Protein AF-A0A6A3FRQ5-F1 (afdb_monomer_lite)

pLDDT: mean 73.34, std 21.65, range [34.06, 97.94]

Organism: NCBI:txid53985

Secondary structure (DSSP, 8-state):
-THHHHHTTTT-SSS-TTTS--HHHHHHHHHHHHSSS---TTTS--TTSHHHHHHHH-HHHHHHHHHHHHHHHTT--PPPPPPPPPTTGGGSTT---SB-TTS-B-------------------------------PPP----------------------

Foldseek 3Di:
DCVVCVVQVQLAPPDDPVSHDDLLVLLVLLLVVVDPDDDDPVSADDCVDDSNVVSNVDPSSPVSNVVQVVCVVVVNDDDDDDDPDDVVLCVDPPDDDCADPVRHGPPPDPPDPDPPPDPDDDDDDDDDDDDDDDDDDDDDDDDDYDDDDDDDDDDDDDDDD

Radius of gyration: 30.17 Å; chains: 1; bounding box: 57×70×86 Å

Structure (mmCIF, N/CA/C/O backbone):
data_AF-A0A6A3FRQ5-F1
#
_entry.id   AF-A0A6A3FRQ5-F1
#
loop_
_atom_site.group_PDB
_atom_site.id
_atom_site.type_symbol
_atom_site.label_atom_id
_atom_site.label_alt_id
_atom_site.label_comp_id
_atom_site.label_asym_id
_atom_site.label_entity_id
_atom_site.label_seq_id
_atom_site.pdbx_PDB_ins_code
_atom_site.Cartn_x
_atom_site.Cartn_y
_atom_site.Cartn_z
_atom_site.occupancy
_atom_site.B_iso_or_equiv
_atom_site.auth_seq_id
_atom_site.auth_comp_id
_atom_site.auth_asym_id
_atom_site.auth_atom_id
_atom_site.pdbx_PDB_model_num
ATOM 1 N N . MET A 1 1 ? -11.154 -0.255 -11.732 1.00 58.44 1 MET A N 1
ATOM 2 C CA . MET A 1 1 ? -9.759 0.275 -11.680 1.00 58.44 1 MET A CA 1
ATOM 3 C C . MET A 1 1 ? -8.934 -0.374 -10.570 1.00 58.44 1 MET A C 1
ATOM 5 O O . MET A 1 1 ? -7.723 -0.460 -10.714 1.00 58.44 1 MET A O 1
ATOM 9 N N . THR A 1 2 ? -9.554 -0.897 -9.507 1.00 69.50 2 THR A N 1
ATOM 10 C CA . THR A 1 2 ? -8.909 -1.836 -8.567 1.00 69.50 2 THR A CA 1
ATOM 11 C C . THR A 1 2 ? -8.541 -3.176 -9.199 1.00 69.50 2 THR A C 1
ATOM 13 O O . THR A 1 2 ? -7.673 -3.873 -8.685 1.00 69.50 2 THR A O 1
ATOM 16 N N . ASP A 1 3 ? -9.172 -3.513 -10.323 1.00 77.50 3 ASP A N 1
ATOM 17 C CA . ASP A 1 3 ? -9.013 -4.792 -11.018 1.00 77.50 3 ASP A CA 1
ATOM 18 C C . ASP A 1 3 ? -7.564 -5.030 -11.430 1.00 77.50 3 ASP A C 1
ATOM 20 O O . ASP A 1 3 ? -7.069 -6.131 -11.266 1.00 77.50 3 ASP A O 1
ATOM 24 N N . LEU A 1 4 ? -6.831 -3.985 -11.831 1.00 84.19 4 LEU A N 1
ATOM 25 C CA . LEU A 1 4 ? -5.416 -4.113 -12.178 1.00 84.19 4 LEU A CA 1
ATOM 26 C C . LEU A 1 4 ? -4.563 -4.578 -10.989 1.00 84.19 4 LEU A C 1
ATOM 28 O O . LEU A 1 4 ? -3.693 -5.428 -11.156 1.00 84.19 4 LEU A O 1
ATOM 32 N N . LEU A 1 5 ? -4.800 -4.031 -9.792 1.00 84.44 5 LEU A N 1
ATOM 33 C CA . LEU A 1 5 ? -4.035 -4.394 -8.593 1.00 84.44 5 LEU A CA 1
ATOM 34 C C . LEU A 1 5 ? -4.300 -5.843 -8.178 1.00 84.44 5 LEU A C 1
ATOM 36 O O . LEU A 1 5 ? -3.366 -6.526 -7.775 1.00 84.44 5 LEU A O 1
ATOM 40 N N . LEU A 1 6 ? -5.543 -6.302 -8.337 1.00 84.50 6 LEU A N 1
ATOM 41 C CA . LEU A 1 6 ? -5.916 -7.699 -8.115 1.00 84.50 6 LEU A CA 1
ATOM 42 C C . LEU A 1 6 ? -5.328 -8.616 -9.194 1.00 84.50 6 LEU A C 1
ATOM 44 O O . LEU A 1 6 ? -4.698 -9.619 -8.890 1.00 84.50 6 LEU A O 1
ATOM 48 N N . TRP A 1 7 ? -5.481 -8.262 -10.470 1.00 83.88 7 TRP A N 1
ATOM 49 C CA . TRP A 1 7 ? -5.051 -9.094 -11.600 1.00 83.88 7 TRP A CA 1
ATOM 50 C C . TRP A 1 7 ? -3.536 -9.278 -11.644 1.00 83.88 7 TRP A C 1
ATOM 52 O O . TRP A 1 7 ? -3.042 -10.330 -12.040 1.00 83.88 7 TRP A O 1
ATOM 62 N N . THR A 1 8 ? -2.789 -8.256 -11.233 1.00 85.44 8 THR A N 1
ATOM 63 C CA . THR A 1 8 ? -1.326 -8.323 -11.148 1.00 85.44 8 THR A CA 1
ATOM 64 C C . THR A 1 8 ? -0.832 -9.004 -9.869 1.00 85.44 8 THR A C 1
ATOM 66 O O . THR A 1 8 ? 0.366 -9.258 -9.757 1.00 85.44 8 THR A O 1
ATOM 69 N N . GLY A 1 9 ? -1.721 -9.300 -8.910 1.00 87.88 9 GLY A N 1
ATOM 70 C CA . GLY A 1 9 ? -1.359 -9.768 -7.568 1.00 87.88 9 GLY A CA 1
ATOM 71 C C . GLY A 1 9 ? -0.623 -8.707 -6.746 1.00 87.88 9 GLY A C 1
ATOM 72 O O . GLY A 1 9 ? 0.020 -9.019 -5.745 1.00 87.88 9 GLY A O 1
ATOM 73 N N . ALA A 1 10 ? -0.687 -7.438 -7.162 1.00 92.00 10 ALA A N 1
ATOM 74 C CA . ALA A 1 10 ? 0.088 -6.368 -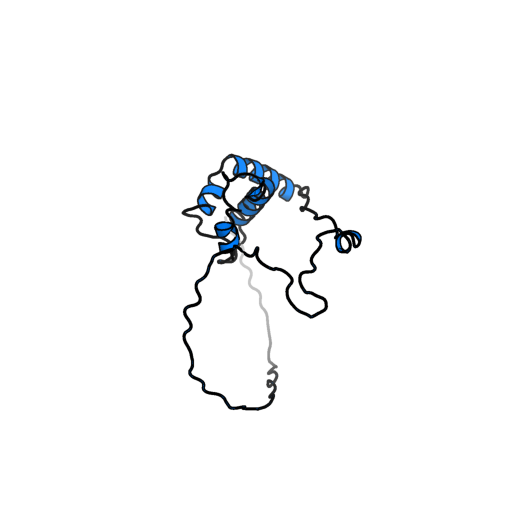6.557 1.00 92.00 10 ALA A CA 1
ATOM 75 C C . ALA A 1 10 ? -0.361 -6.046 -5.120 1.00 92.00 10 ALA A C 1
ATOM 77 O O . ALA A 1 10 ? 0.417 -5.495 -4.334 1.00 92.00 10 ALA A O 1
ATOM 78 N N . LEU A 1 11 ? -1.615 -6.366 -4.788 1.00 93.81 11 LEU A N 1
ATOM 79 C CA . LEU A 1 11 ? -2.214 -6.137 -3.475 1.00 93.81 11 LEU A CA 1
ATOM 80 C C . LEU A 1 11 ? -2.022 -7.313 -2.502 1.00 93.81 11 LEU A C 1
ATOM 82 O O . LEU A 1 11 ? -2.203 -7.128 -1.298 1.00 93.81 11 LEU A O 1
ATOM 86 N N . ASP A 1 12 ? -1.638 -8.493 -2.997 1.00 94.38 12 ASP A N 1
ATOM 87 C CA . ASP A 1 12 ? -1.413 -9.676 -2.169 1.00 94.38 12 ASP A CA 1
ATOM 88 C C . ASP A 1 12 ? -0.267 -9.422 -1.176 1.00 94.38 12 ASP A C 1
ATOM 90 O O . ASP A 1 12 ? 0.890 -9.223 -1.550 1.00 94.38 12 ASP A O 1
ATOM 94 N N . VAL A 1 13 ? -0.595 -9.419 0.117 1.00 94.06 13 VAL A N 1
ATOM 95 C CA . VAL A 1 13 ? 0.344 -9.151 1.216 1.00 94.06 13 VAL A CA 1
ATOM 96 C C . VAL A 1 13 ? 1.384 -10.258 1.411 1.00 94.06 13 VAL A C 1
ATOM 98 O O . VAL A 1 13 ? 2.446 -9.994 1.992 1.00 94.06 13 VAL A O 1
ATOM 101 N N . ASP A 1 14 ? 1.103 -11.464 0.920 1.00 93.25 14 ASP A N 1
ATOM 102 C CA . ASP A 1 14 ? 1.938 -12.654 1.090 1.00 93.25 14 ASP A CA 1
ATOM 103 C C . ASP A 1 14 ? 2.711 -13.023 -0.184 1.00 93.25 14 ASP A C 1
ATOM 105 O O . ASP A 1 14 ? 3.637 -13.841 -0.143 1.00 93.25 14 ASP A O 1
ATOM 109 N N . ALA A 1 15 ? 2.420 -12.354 -1.302 1.00 92.56 15 ALA A N 1
ATOM 110 C CA . ALA A 1 15 ? 3.192 -12.486 -2.525 1.00 92.56 15 ALA A CA 1
ATOM 111 C C . ALA A 1 15 ? 4.669 -12.085 -2.336 1.00 92.56 15 ALA A C 1
ATOM 113 O O . ALA A 1 15 ? 5.071 -11.325 -1.441 1.00 92.56 15 ALA A O 1
ATOM 114 N N . LYS A 1 16 ? 5.520 -12.598 -3.232 1.00 88.75 16 LYS A N 1
ATOM 115 C CA . LYS A 1 16 ? 6.944 -12.234 -3.270 1.00 88.75 16 LYS A CA 1
ATOM 116 C C . LYS A 1 16 ? 7.092 -10.719 -3.469 1.00 88.75 16 LYS A C 1
ATOM 118 O O . LYS A 1 16 ? 6.369 -10.177 -4.301 1.00 88.75 16 LYS A O 1
ATOM 123 N N . PRO A 1 17 ? 8.063 -10.048 -2.818 1.00 86.12 17 PRO A N 1
ATOM 124 C CA . PRO A 1 17 ? 8.230 -8.591 -2.905 1.00 86.12 17 PRO A CA 1
ATOM 125 C C . PRO A 1 17 ? 8.325 -8.020 -4.328 1.00 86.12 17 PRO A C 1
ATOM 127 O O . PRO A 1 17 ? 7.935 -6.886 -4.551 1.00 86.12 17 PRO A O 1
ATOM 130 N N . GLU A 1 18 ? 8.816 -8.801 -5.291 1.00 86.62 18 GLU A N 1
ATOM 131 C CA . GLU A 1 18 ? 8.925 -8.418 -6.710 1.00 86.62 18 GLU A CA 1
ATOM 132 C C . GLU A 1 18 ? 7.576 -8.381 -7.445 1.00 86.62 18 GLU A C 1
ATOM 134 O O . GLU A 1 18 ? 7.466 -7.790 -8.514 1.00 86.62 18 GLU A O 1
ATOM 139 N N . ARG A 1 19 ? 6.560 -9.060 -6.904 1.00 88.69 19 ARG A N 1
ATOM 140 C CA . ARG A 1 19 ? 5.232 -9.234 -7.512 1.00 88.69 19 ARG A CA 1
ATOM 141 C C . ARG A 1 19 ? 4.147 -8.445 -6.795 1.00 88.69 19 ARG A C 1
ATOM 143 O O . ARG A 1 19 ? 3.013 -8.437 -7.252 1.00 88.69 19 ARG A O 1
ATOM 150 N N . ARG A 1 20 ? 4.494 -7.785 -5.691 1.00 93.69 20 ARG A N 1
ATOM 151 C CA . ARG A 1 20 ? 3.565 -6.990 -4.896 1.00 93.69 20 ARG A CA 1
ATOM 152 C C . ARG A 1 20 ? 4.082 -5.599 -4.620 1.00 93.69 20 ARG A C 1
ATOM 154 O O . ARG A 1 20 ? 5.276 -5.320 -4.689 1.00 93.69 20 ARG A O 1
ATOM 161 N N . LEU A 1 21 ? 3.165 -4.727 -4.236 1.00 93.06 21 LEU A N 1
ATOM 162 C CA . LEU A 1 21 ? 3.522 -3.431 -3.697 1.00 93.06 21 LEU A CA 1
ATOM 163 C C . LEU A 1 21 ? 4.347 -3.598 -2.415 1.00 93.06 21 LEU A C 1
ATOM 165 O O . LEU A 1 21 ? 4.130 -4.504 -1.605 1.00 93.06 21 LEU A O 1
ATOM 169 N N . SER A 1 22 ? 5.293 -2.678 -2.220 1.00 93.69 22 SER A N 1
ATOM 170 C CA . SER A 1 22 ? 6.078 -2.614 -0.986 1.00 93.69 22 SER A CA 1
ATOM 171 C C . SER A 1 22 ? 5.179 -2.439 0.243 1.00 93.69 22 SER A C 1
ATOM 173 O O . SER A 1 22 ? 4.123 -1.809 0.162 1.00 93.69 22 SER A O 1
ATOM 175 N N . ASP A 1 23 ? 5.632 -2.907 1.410 1.00 95.69 23 ASP A N 1
ATOM 176 C CA . ASP A 1 23 ? 4.888 -2.761 2.672 1.00 95.69 23 ASP A CA 1
ATOM 177 C C . ASP A 1 23 ? 4.541 -1.295 2.972 1.00 95.69 23 ASP A C 1
ATOM 179 O O . ASP A 1 23 ? 3.443 -0.999 3.432 1.00 95.69 23 ASP A O 1
ATOM 183 N N . ARG A 1 24 ? 5.438 -0.358 2.634 1.00 94.94 24 ARG A N 1
ATOM 184 C CA . ARG A 1 24 ? 5.196 1.086 2.765 1.00 94.94 24 ARG A CA 1
ATOM 185 C C . ARG A 1 24 ? 4.045 1.562 1.874 1.00 94.94 24 ARG A C 1
ATOM 187 O O . ARG A 1 24 ? 3.244 2.387 2.309 1.00 94.94 24 ARG A O 1
ATOM 194 N N . ALA A 1 25 ? 3.973 1.078 0.634 1.00 94.19 25 ALA A N 1
ATOM 195 C CA . ALA A 1 25 ? 2.901 1.430 -0.295 1.00 94.19 25 ALA A CA 1
ATOM 196 C C . ALA A 1 25 ? 1.562 0.819 0.148 1.00 94.19 25 ALA A C 1
ATOM 198 O O . ALA A 1 25 ? 0.568 1.536 0.241 1.00 94.19 25 ALA A O 1
ATOM 199 N N . LEU A 1 26 ? 1.557 -0.463 0.523 1.00 95.56 26 LEU A N 1
ATOM 200 C CA . LEU A 1 26 ? 0.385 -1.152 1.072 1.00 95.56 26 LEU A CA 1
ATOM 201 C C . LEU A 1 26 ? -0.132 -0.471 2.347 1.00 95.56 26 LEU A C 1
ATOM 203 O O . LEU A 1 26 ? -1.329 -0.235 2.486 1.00 95.56 26 LEU A O 1
ATOM 207 N N . ALA A 1 27 ? 0.763 -0.064 3.247 1.00 96.00 27 ALA A N 1
ATOM 208 C CA . ALA A 1 27 ? 0.411 0.673 4.455 1.00 96.00 27 ALA A CA 1
ATOM 209 C C . ALA A 1 27 ? -0.166 2.065 4.156 1.00 96.00 27 ALA A C 1
ATOM 211 O O . ALA A 1 27 ? -1.061 2.525 4.866 1.00 96.00 27 ALA A O 1
ATOM 212 N N . ARG A 1 28 ? 0.300 2.741 3.096 1.00 94.44 28 ARG A N 1
ATOM 213 C CA . ARG A 1 28 ? -0.274 4.023 2.663 1.00 94.44 28 ARG A CA 1
ATOM 214 C C . ARG A 1 28 ? -1.687 3.845 2.106 1.00 94.44 28 ARG A C 1
ATOM 216 O O . ARG A 1 28 ? -2.542 4.658 2.452 1.00 94.44 28 ARG A O 1
ATOM 223 N N . ILE A 1 29 ? -1.922 2.789 1.323 1.00 92.88 29 ILE A N 1
ATOM 224 C CA . ILE A 1 29 ? -3.258 2.405 0.838 1.00 92.88 29 ILE A CA 1
ATOM 225 C C . ILE A 1 29 ? -4.170 2.097 2.029 1.00 92.88 29 ILE A C 1
ATOM 227 O O . ILE A 1 29 ? -5.260 2.653 2.123 1.00 92.88 29 ILE A O 1
ATOM 231 N N . LEU A 1 30 ? -3.704 1.287 2.986 1.00 94.62 30 LEU A N 1
ATOM 232 C CA . LEU A 1 30 ? -4.460 0.972 4.199 1.00 94.62 30 LEU A CA 1
ATOM 233 C C . LEU A 1 30 ? -4.818 2.235 5.000 1.00 94.62 30 LEU A C 1
ATOM 235 O O . LEU A 1 30 ? -5.942 2.355 5.484 1.00 94.62 30 LEU A O 1
ATOM 239 N N . HIS A 1 31 ? -3.893 3.194 5.107 1.00 94.31 31 HIS A N 1
ATOM 240 C CA . HIS A 1 31 ? -4.164 4.484 5.742 1.00 94.31 31 HIS A CA 1
ATOM 241 C C . HIS A 1 31 ? -5.274 5.265 5.024 1.00 94.31 31 HIS A C 1
ATOM 243 O O . HIS A 1 31 ? -6.128 5.858 5.680 1.00 94.31 31 HIS A O 1
ATOM 249 N N . ASP A 1 32 ? -5.281 5.265 3.687 1.00 90.62 32 ASP A N 1
ATOM 250 C CA . ASP A 1 32 ? -6.322 5.941 2.904 1.00 90.62 32 ASP A CA 1
ATOM 251 C C . ASP A 1 32 ? -7.692 5.274 3.071 1.00 90.62 32 ASP A C 1
ATOM 253 O O . ASP A 1 32 ? -8.681 5.984 3.228 1.00 90.62 32 ASP A O 1
ATOM 257 N N . ILE A 1 33 ? -7.754 3.938 3.128 1.00 89.81 33 ILE A N 1
ATOM 258 C CA . ILE A 1 33 ? -8.997 3.189 3.400 1.00 89.81 33 ILE A CA 1
ATOM 259 C C . ILE A 1 33 ? -9.559 3.537 4.785 1.00 89.81 33 ILE A C 1
ATOM 261 O O . ILE A 1 33 ? -10.763 3.719 4.940 1.00 89.81 33 ILE A O 1
ATOM 265 N N . LYS A 1 34 ? -8.689 3.640 5.797 1.00 89.06 34 LYS A N 1
ATOM 266 C CA . LYS A 1 34 ? -9.061 3.994 7.179 1.00 89.06 34 LYS A CA 1
ATOM 267 C C . LYS A 1 34 ? -9.386 5.477 7.370 1.00 89.06 34 LYS A C 1
ATOM 269 O O . LYS A 1 34 ? -9.849 5.867 8.443 1.00 89.06 34 LYS A O 1
ATOM 274 N N . SER A 1 35 ? -9.083 6.318 6.386 1.00 86.31 35 SER A N 1
ATOM 275 C CA . SER A 1 35 ? -9.318 7.753 6.475 1.00 86.31 35 SER A CA 1
ATOM 276 C C . SER A 1 35 ? -10.814 8.056 6.581 1.00 86.31 35 SER A C 1
ATOM 278 O O . SER A 1 35 ? -11.652 7.352 6.030 1.00 86.31 35 SER A O 1
ATOM 280 N N . THR A 1 36 ? -11.167 9.170 7.223 1.00 77.81 36 THR A N 1
ATOM 281 C CA . THR A 1 36 ? -12.554 9.674 7.248 1.00 77.81 36 THR A CA 1
ATOM 282 C C . THR A 1 36 ? -13.021 10.203 5.890 1.00 77.81 36 THR A C 1
ATOM 284 O O . THR A 1 36 ? -14.181 10.582 5.731 1.00 77.81 36 THR A O 1
ATOM 287 N N . ARG A 1 37 ? -12.121 10.263 4.903 1.00 79.56 37 ARG A N 1
ATOM 288 C CA . ARG A 1 37 ? -12.449 10.630 3.529 1.00 79.56 37 ARG A CA 1
ATOM 289 C C . ARG A 1 37 ? -13.194 9.478 2.880 1.00 79.56 37 ARG A C 1
ATOM 291 O O . ARG A 1 37 ? -12.638 8.396 2.753 1.00 79.56 37 ARG A O 1
ATOM 298 N N . THR A 1 38 ? -14.408 9.735 2.406 1.00 76.56 38 THR A N 1
ATOM 299 C CA . THR A 1 38 ? -15.151 8.760 1.609 1.00 76.56 38 THR A CA 1
ATOM 300 C C . THR A 1 38 ? -14.328 8.404 0.366 1.00 76.56 38 THR A C 1
ATOM 302 O O . THR A 1 38 ? -14.101 9.284 -0.475 1.00 76.56 38 THR A O 1
ATOM 305 N N . PRO A 1 39 ? -13.845 7.156 0.233 1.00 73.19 39 PRO A N 1
ATOM 306 C CA . PRO A 1 39 ? -13.117 6.754 -0.956 1.00 73.19 39 PRO A CA 1
ATOM 307 C C . PRO A 1 39 ? -14.065 6.763 -2.154 1.00 73.19 39 PRO A C 1
ATOM 309 O O . PRO A 1 39 ? -15.273 6.543 -2.026 1.00 73.19 39 PRO A O 1
ATOM 312 N N . ARG A 1 40 ? -13.524 7.001 -3.352 1.00 77.88 40 ARG A N 1
ATOM 313 C CA . ARG A 1 40 ? -14.314 6.775 -4.564 1.00 77.88 40 ARG A CA 1
ATOM 314 C C . ARG A 1 40 ? -14.595 5.281 -4.683 1.00 77.88 40 ARG A C 1
ATOM 316 O O . ARG A 1 40 ? -13.697 4.466 -4.504 1.00 77.88 40 ARG A O 1
ATOM 323 N N . GLN A 1 41 ? -15.825 4.938 -5.046 1.00 77.00 41 GLN A N 1
ATOM 324 C CA . GLN A 1 41 ? -16.318 3.558 -5.038 1.00 77.00 41 GLN A CA 1
ATOM 325 C C . GLN A 1 41 ? -15.512 2.596 -5.936 1.00 77.00 41 GLN A C 1
ATOM 327 O O . GLN A 1 41 ? -15.510 1.401 -5.696 1.00 77.00 41 GLN A O 1
ATOM 332 N N . HIS A 1 42 ? -14.792 3.110 -6.941 1.00 80.75 42 HIS A N 1
ATOM 333 C CA . HIS A 1 42 ? -13.949 2.325 -7.855 1.00 80.75 42 HIS A CA 1
ATOM 334 C C . HIS A 1 42 ? -12.448 2.319 -7.493 1.00 80.75 42 HIS A C 1
ATOM 336 O O . HIS A 1 42 ? -11.641 1.827 -8.285 1.00 80.75 42 HIS A O 1
ATOM 342 N N . TRP A 1 43 ? -12.056 2.921 -6.362 1.00 81.31 43 TRP A N 1
ATOM 343 C CA . TRP A 1 43 ? -10.666 2.965 -5.870 1.00 81.31 43 TRP A CA 1
ATOM 344 C C . TRP A 1 43 ? -10.360 1.900 -4.824 1.00 81.31 43 TRP A C 1
ATOM 346 O O . TRP A 1 43 ? -9.194 1.608 -4.578 1.00 81.31 43 TRP A O 1
ATOM 356 N N . VAL A 1 44 ? -11.396 1.348 -4.200 1.00 86.88 44 VAL A N 1
ATOM 357 C CA . VAL A 1 44 ? -11.291 0.368 -3.123 1.00 86.88 44 VAL A CA 1
ATOM 358 C C . VAL A 1 44 ? -12.173 -0.813 -3.498 1.00 86.88 44 VAL A C 1
ATOM 360 O O . VAL A 1 44 ? -13.302 -0.614 -3.941 1.00 86.88 44 VAL A O 1
ATOM 363 N N . GLY A 1 45 ? -11.629 -2.022 -3.388 1.00 87.62 45 GLY A N 1
ATOM 364 C CA . GLY A 1 45 ? -12.374 -3.249 -3.654 1.00 87.62 45 GLY A CA 1
ATOM 365 C C . GLY A 1 45 ? -13.217 -3.677 -2.457 1.00 87.62 45 GLY A C 1
ATOM 366 O O . GLY A 1 45 ? -13.488 -2.894 -1.546 1.00 87.62 45 GLY A O 1
ATOM 367 N N . ASP A 1 46 ? -13.630 -4.941 -2.454 1.00 88.75 46 ASP A N 1
ATOM 368 C CA . ASP A 1 46 ? -14.434 -5.493 -1.368 1.00 88.75 46 ASP A CA 1
ATOM 369 C C . ASP A 1 46 ? -13.627 -5.594 -0.064 1.00 88.75 46 ASP A C 1
ATOM 371 O O . ASP A 1 46 ? -12.737 -6.422 0.075 1.00 88.75 46 ASP A O 1
ATOM 375 N N . LEU A 1 47 ? -13.968 -4.771 0.925 1.00 89.38 47 LEU A N 1
ATOM 376 C CA . LEU A 1 47 ? -13.319 -4.764 2.238 1.00 89.38 47 LEU A CA 1
ATOM 377 C C . LEU A 1 47 ? -13.722 -5.947 3.132 1.00 89.38 47 LEU A C 1
ATOM 379 O O . LEU A 1 47 ? -13.178 -6.081 4.228 1.00 89.38 47 LEU A O 1
ATOM 383 N N . THR A 1 48 ? -14.675 -6.772 2.701 1.00 90.06 48 THR A N 1
ATOM 384 C CA . THR A 1 48 ? -15.213 -7.896 3.475 1.00 90.06 48 THR A CA 1
ATOM 385 C C . THR A 1 48 ? -14.667 -9.251 3.044 1.00 90.06 48 THR A C 1
ATOM 387 O O . THR A 1 48 ? -14.831 -10.215 3.789 1.00 90.06 48 THR A O 1
ATOM 390 N N . THR A 1 49 ? -13.987 -9.340 1.894 1.00 91.25 49 THR A N 1
ATOM 391 C CA . THR A 1 49 ? -13.386 -10.582 1.386 1.00 91.25 49 THR A CA 1
ATOM 392 C C . THR A 1 49 ? -12.082 -10.326 0.608 1.00 91.25 49 THR A C 1
ATOM 394 O O . THR A 1 49 ? -11.708 -9.189 0.327 1.00 91.25 49 THR A O 1
ATOM 397 N N . GLY A 1 50 ? -11.348 -11.395 0.279 1.00 92.38 50 GLY A N 1
ATOM 398 C CA . GLY A 1 50 ? -10.204 -11.347 -0.641 1.00 92.38 50 GLY A CA 1
ATOM 399 C C . GLY A 1 50 ? -9.000 -10.515 -0.175 1.00 92.38 50 GLY A C 1
ATOM 400 O O . GLY A 1 50 ? -8.759 -10.322 1.016 1.00 92.38 50 GLY A O 1
ATOM 401 N N . GLU A 1 51 ? -8.213 -10.031 -1.139 1.00 93.56 51 GLU A N 1
ATOM 402 C CA . GLU A 1 51 ? -6.941 -9.329 -0.899 1.00 93.56 51 GLU A CA 1
ATOM 403 C C . GLU A 1 51 ? -7.109 -8.018 -0.120 1.00 93.56 51 GLU A C 1
ATOM 405 O O . GLU A 1 51 ? -6.267 -7.667 0.702 1.00 93.56 51 GLU A O 1
ATOM 410 N N . TRP A 1 52 ? -8.222 -7.311 -0.325 1.00 93.06 52 TRP A N 1
ATOM 411 C CA . TRP A 1 52 ? -8.542 -6.076 0.395 1.00 93.06 52 TRP A CA 1
ATOM 412 C C . TRP A 1 52 ? -8.860 -6.331 1.874 1.00 93.06 52 TRP A C 1
ATOM 414 O O . TRP A 1 52 ? -8.472 -5.537 2.736 1.00 93.06 52 TRP A O 1
ATOM 424 N N . LEU A 1 53 ? -9.523 -7.448 2.197 1.00 94.19 53 LEU A N 1
ATOM 425 C CA . LEU A 1 53 ? -9.668 -7.902 3.581 1.00 94.19 53 LEU A CA 1
ATOM 426 C C . LEU A 1 53 ? -8.316 -8.345 4.161 1.00 94.19 53 LEU A C 1
ATOM 428 O O . LEU A 1 53 ? -7.967 -7.956 5.277 1.00 94.19 53 LEU A O 1
ATOM 432 N N . ASN A 1 54 ? -7.530 -9.118 3.408 1.00 95.50 54 ASN A N 1
ATOM 433 C CA . ASN A 1 54 ? -6.212 -9.581 3.853 1.00 95.50 54 ASN A CA 1
ATOM 434 C C . ASN A 1 54 ? -5.276 -8.404 4.162 1.00 95.50 54 ASN A C 1
ATOM 436 O O . ASN A 1 54 ? -4.588 -8.411 5.182 1.00 95.50 54 ASN A O 1
ATOM 440 N N . LEU A 1 55 ? -5.311 -7.353 3.338 1.00 95.50 55 LEU A N 1
ATOM 441 C CA . LEU A 1 55 ? -4.592 -6.104 3.570 1.00 95.50 55 LEU A CA 1
ATOM 442 C C . LEU A 1 55 ? -4.968 -5.463 4.911 1.00 95.50 55 LEU A C 1
ATOM 444 O O . LEU A 1 55 ? -4.083 -5.036 5.655 1.00 95.50 55 LEU A O 1
ATOM 448 N N . GLN A 1 56 ? -6.263 -5.410 5.234 1.00 94.88 56 GLN A N 1
ATOM 449 C CA . GLN A 1 56 ? -6.735 -4.869 6.510 1.00 94.88 56 GLN A CA 1
ATOM 450 C C . GLN A 1 56 ? -6.280 -5.711 7.700 1.00 94.88 56 GLN A C 1
ATOM 452 O O . GLN A 1 56 ? -5.944 -5.145 8.738 1.00 94.88 56 GLN A O 1
ATOM 457 N N . ASN A 1 57 ? -6.237 -7.034 7.550 1.00 95.62 57 ASN A N 1
ATOM 458 C CA . ASN A 1 57 ? -5.937 -7.972 8.632 1.00 95.62 57 ASN A CA 1
ATOM 459 C C . ASN A 1 57 ? -4.442 -8.294 8.786 1.00 95.62 57 ASN A C 1
ATOM 461 O O . ASN A 1 57 ? -4.060 -8.996 9.718 1.00 95.62 57 ASN A O 1
ATOM 465 N N . CYS A 1 58 ? -3.575 -7.792 7.905 1.00 96.75 58 CYS A N 1
ATOM 466 C CA . CYS A 1 58 ? -2.147 -8.077 7.973 1.00 96.75 58 CYS A CA 1
ATOM 467 C C . CYS A 1 58 ? -1.447 -7.243 9.062 1.00 96.75 58 CYS A C 1
ATOM 469 O O . CYS A 1 58 ? -1.157 -6.059 8.867 1.00 96.75 58 CYS A O 1
ATOM 471 N N . ASP A 1 59 ? -1.077 -7.879 10.179 1.00 97.81 59 ASP A N 1
ATOM 472 C CA . ASP A 1 59 ? -0.371 -7.252 11.312 1.00 97.81 59 ASP A CA 1
ATOM 473 C C . ASP A 1 59 ? 0.882 -6.465 10.904 1.00 97.81 59 ASP A C 1
ATOM 475 O O . ASP A 1 59 ? 1.181 -5.401 11.456 1.00 97.81 59 ASP A O 1
ATOM 479 N N . ARG A 1 60 ? 1.650 -6.991 9.941 1.00 97.31 60 ARG A N 1
ATOM 480 C CA . ARG A 1 60 ? 2.874 -6.346 9.444 1.00 97.31 60 ARG A CA 1
ATOM 481 C C . ARG A 1 60 ? 2.550 -5.002 8.793 1.00 97.31 60 ARG A C 1
ATOM 483 O O . ARG A 1 60 ? 3.189 -4.001 9.114 1.00 97.31 60 ARG A O 1
ATOM 490 N N . ILE A 1 61 ? 1.524 -4.974 7.944 1.00 97.62 61 ILE A N 1
ATOM 491 C CA . ILE A 1 61 ? 1.082 -3.759 7.257 1.00 97.62 61 ILE A CA 1
ATOM 492 C C . ILE A 1 61 ? 0.411 -2.789 8.231 1.00 97.62 61 ILE A C 1
ATOM 494 O O . ILE A 1 61 ? 0.671 -1.592 8.153 1.00 97.62 61 ILE A O 1
ATOM 498 N N . GLN A 1 62 ? -0.366 -3.270 9.205 1.00 97.50 62 GLN A N 1
ATOM 499 C CA . GLN A 1 62 ? -0.941 -2.411 10.247 1.00 97.50 62 GLN A CA 1
ATOM 500 C C . GLN A 1 62 ? 0.135 -1.682 11.068 1.00 97.50 62 GLN A C 1
ATOM 502 O O . GLN A 1 62 ? -0.002 -0.494 11.363 1.00 97.50 62 GLN A O 1
ATOM 507 N N . LYS A 1 63 ? 1.234 -2.365 11.418 1.00 97.94 63 LYS A N 1
ATOM 508 C CA . LYS A 1 63 ? 2.366 -1.742 12.126 1.00 97.94 63 LYS A CA 1
ATOM 509 C C . LYS A 1 63 ? 3.040 -0.659 11.286 1.00 97.94 63 LYS A C 1
ATOM 511 O O . LYS A 1 63 ? 3.401 0.385 11.829 1.00 97.94 63 LYS A O 1
ATOM 516 N N . GLU A 1 64 ? 3.208 -0.884 9.985 1.00 97.44 64 GLU A N 1
ATOM 517 C CA . GLU A 1 64 ? 3.721 0.143 9.070 1.00 97.44 64 GLU A CA 1
ATOM 518 C C . GLU A 1 64 ? 2.732 1.302 8.892 1.00 97.44 64 GLU A C 1
ATOM 520 O O . GLU A 1 64 ? 3.135 2.464 8.917 1.00 97.44 64 GLU A O 1
ATOM 525 N N . GLU A 1 65 ? 1.430 1.027 8.819 1.00 97.25 65 GLU A N 1
ATOM 526 C CA . GLU A 1 65 ? 0.391 2.057 8.739 1.00 97.25 65 GLU A CA 1
ATOM 527 C C . GLU A 1 65 ? 0.422 2.967 9.965 1.00 97.25 65 GLU A C 1
ATOM 529 O O . GLU A 1 65 ? 0.393 4.186 9.818 1.00 97.25 65 GLU A O 1
ATOM 534 N N . ALA A 1 66 ? 0.608 2.414 11.165 1.00 97.38 66 ALA A N 1
ATOM 535 C CA . ALA A 1 66 ? 0.761 3.209 12.379 1.00 97.38 66 ALA A CA 1
ATOM 536 C C . ALA A 1 66 ? 1.984 4.150 12.324 1.00 97.38 66 ALA A C 1
ATOM 538 O O . ALA A 1 66 ? 1.911 5.296 12.785 1.00 97.38 66 ALA A O 1
ATOM 539 N N . LYS A 1 67 ? 3.103 3.705 11.731 1.00 96.62 67 LYS A N 1
ATOM 540 C CA . LYS A 1 67 ? 4.294 4.549 11.520 1.00 96.62 67 LYS A CA 1
ATOM 541 C C . LYS A 1 67 ? 4.013 5.660 10.510 1.00 96.62 67 LYS A C 1
ATOM 543 O O . LYS A 1 67 ? 4.342 6.815 10.779 1.00 96.62 67 LYS A O 1
ATOM 548 N N . ILE A 1 68 ? 3.380 5.326 9.386 1.00 95.62 68 ILE A N 1
ATOM 549 C CA . ILE A 1 68 ? 2.999 6.287 8.342 1.00 95.62 68 ILE A CA 1
ATOM 550 C C . ILE A 1 68 ? 2.010 7.314 8.891 1.00 95.62 68 ILE A C 1
ATOM 552 O O . ILE A 1 68 ? 2.232 8.509 8.737 1.00 95.62 68 ILE A O 1
ATOM 556 N N . SER A 1 69 ? 0.972 6.869 9.594 1.00 95.56 69 SER A N 1
ATOM 557 C CA . SER A 1 69 ? -0.024 7.717 10.249 1.00 95.56 69 SER A CA 1
ATOM 558 C C . SER A 1 69 ? 0.631 8.700 11.218 1.00 95.56 69 SER A C 1
ATOM 560 O O . SER A 1 69 ? 0.341 9.897 11.194 1.00 95.56 69 SER A O 1
ATOM 562 N N . LYS A 1 70 ? 1.596 8.236 12.026 1.00 96.56 70 LYS A N 1
ATOM 563 C CA . LYS A 1 70 ? 2.392 9.122 12.883 1.00 96.56 70 LYS A CA 1
ATOM 564 C C . LYS A 1 70 ? 3.200 10.136 12.075 1.00 96.56 70 LYS A C 1
ATOM 566 O O . LYS A 1 70 ? 3.140 11.321 12.380 1.00 96.56 70 LYS A O 1
ATOM 571 N N . ALA A 1 71 ? 3.919 9.695 11.047 1.00 95.69 71 ALA A N 1
ATOM 572 C CA . ALA A 1 71 ? 4.716 10.584 10.208 1.00 95.69 71 ALA A CA 1
ATOM 573 C C . ALA A 1 71 ? 3.853 11.631 9.482 1.00 95.69 71 ALA A C 1
ATOM 575 O O . ALA A 1 71 ? 4.256 12.786 9.392 1.00 95.69 71 ALA A O 1
ATOM 576 N N . LEU A 1 72 ? 2.659 11.259 9.013 1.00 94.12 72 LEU A N 1
ATOM 577 C CA . LEU A 1 72 ? 1.703 12.170 8.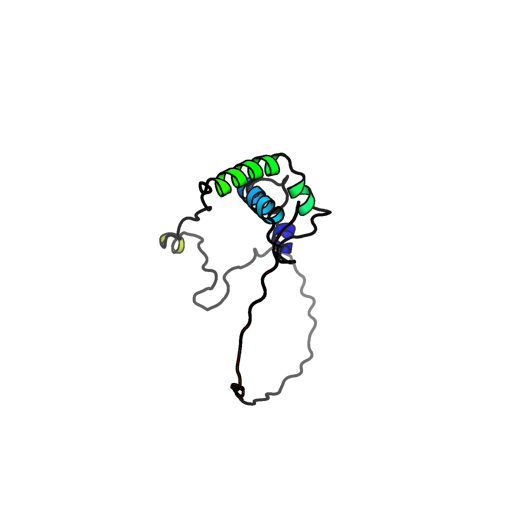381 1.00 94.12 72 LEU A CA 1
ATOM 578 C C . LEU A 1 72 ? 1.206 13.225 9.373 1.00 94.12 72 LEU A C 1
ATOM 580 O O . LEU A 1 72 ? 1.235 14.410 9.058 1.00 94.12 72 LEU A O 1
ATOM 584 N N . ARG A 1 73 ? 0.822 12.820 10.591 1.00 94.81 73 ARG A N 1
ATOM 585 C CA . ARG A 1 73 ? 0.428 13.760 11.655 1.00 94.81 73 ARG A CA 1
ATOM 586 C C . ARG A 1 73 ? 1.549 14.724 12.034 1.00 94.81 73 ARG A C 1
ATOM 588 O O . ARG A 1 73 ? 1.287 15.897 12.276 1.00 94.81 73 ARG A O 1
ATOM 595 N N . ASP A 1 74 ? 2.782 14.231 12.075 1.00 97.25 74 ASP A N 1
ATOM 596 C CA . ASP A 1 74 ? 3.957 15.026 12.429 1.00 97.25 74 ASP A CA 1
ATOM 597 C C . ASP A 1 74 ? 4.477 15.870 11.239 1.00 97.25 74 ASP A C 1
ATOM 599 O O . ASP A 1 74 ? 5.471 16.576 11.396 1.00 97.25 74 ASP A O 1
ATOM 603 N N . ASN A 1 75 ? 3.838 15.805 10.058 1.00 94.31 75 ASN A N 1
ATOM 604 C CA . ASN A 1 75 ? 4.299 16.395 8.788 1.00 94.31 75 ASN A CA 1
ATOM 605 C C . ASN A 1 75 ? 5.722 15.965 8.374 1.00 94.31 75 ASN A C 1
ATOM 607 O O . ASN A 1 75 ? 6.454 16.708 7.727 1.00 94.31 75 ASN A O 1
ATOM 611 N N . LYS A 1 76 ? 6.119 14.750 8.756 1.00 96.31 76 LYS A N 1
ATOM 612 C CA . LYS A 1 76 ? 7.423 14.130 8.463 1.00 96.31 76 LYS A CA 1
ATOM 613 C C . LYS A 1 76 ? 7.335 13.013 7.429 1.00 96.31 76 LYS A C 1
ATOM 615 O O . LYS A 1 76 ? 8.321 12.329 7.177 1.00 96.31 76 LYS A O 1
ATOM 620 N N . TYR A 1 77 ? 6.149 12.759 6.886 1.00 92.94 77 TYR A N 1
ATOM 621 C CA . TYR A 1 77 ? 5.998 11.754 5.848 1.00 92.94 77 TYR A CA 1
ATOM 622 C C . TYR A 1 77 ? 6.559 12.278 4.529 1.00 92.94 77 TYR A C 1
ATOM 624 O O . TYR A 1 77 ? 6.021 13.213 3.940 1.00 92.94 77 TYR A O 1
ATOM 632 N N . GLU A 1 78 ? 7.622 11.644 4.054 1.00 91.38 78 GLU A N 1
ATOM 633 C CA . GLU A 1 78 ? 8.174 11.911 2.731 1.00 91.38 78 GLU A CA 1
ATOM 634 C C . GLU A 1 78 ? 7.346 11.177 1.675 1.00 91.38 78 GLU A C 1
ATOM 636 O O . GLU A 1 78 ? 7.047 9.987 1.819 1.00 91.38 78 GLU A O 1
ATOM 641 N N . LEU A 1 79 ? 6.971 11.868 0.600 1.00 86.38 79 LEU A N 1
ATOM 642 C CA . LEU A 1 79 ? 6.364 11.211 -0.553 1.00 86.38 79 LEU A CA 1
ATOM 643 C C . LEU A 1 79 ? 7.438 10.398 -1.291 1.00 86.38 79 LEU A C 1
ATOM 645 O O . LEU A 1 79 ? 8.576 10.855 -1.393 1.00 86.38 79 LEU A O 1
ATOM 649 N N . PRO A 1 80 ? 7.117 9.195 -1.799 1.00 81.19 80 PRO A N 1
ATOM 650 C CA . PRO A 1 80 ? 8.024 8.484 -2.687 1.00 81.19 80 PRO A CA 1
ATOM 651 C C . PRO A 1 80 ? 8.325 9.349 -3.916 1.00 81.19 80 PRO A C 1
ATOM 653 O O . PRO A 1 80 ? 7.423 9.658 -4.693 1.00 81.19 80 PRO A O 1
ATOM 656 N N . THR A 1 81 ? 9.586 9.739 -4.080 1.00 81.38 81 THR A N 1
ATOM 657 C CA . THR A 1 81 ? 10.052 10.453 -5.270 1.00 81.38 81 THR A CA 1
ATOM 658 C C . THR A 1 81 ? 10.636 9.437 -6.236 1.00 81.38 81 THR A C 1
ATOM 660 O O . THR A 1 81 ? 11.520 8.662 -5.870 1.00 81.38 81 THR A O 1
ATOM 663 N N . VAL A 1 82 ? 10.136 9.428 -7.468 1.00 79.38 82 VAL A N 1
ATOM 664 C CA . VAL A 1 82 ? 10.756 8.683 -8.567 1.00 79.38 82 VAL A CA 1
ATOM 665 C C . VAL A 1 82 ? 11.865 9.558 -9.144 1.00 79.38 82 VAL A C 1
ATOM 667 O O . VAL A 1 82 ? 11.690 10.775 -9.247 1.00 79.38 82 VAL A O 1
ATOM 670 N N . ALA A 1 83 ? 13.012 8.963 -9.479 1.00 82.31 83 ALA A N 1
ATOM 671 C CA . ALA A 1 83 ? 14.062 9.688 -10.184 1.00 82.31 83 ALA A CA 1
ATOM 672 C C . ALA A 1 83 ? 13.479 10.291 -11.469 1.00 82.31 83 ALA A C 1
ATOM 674 O O . ALA A 1 83 ? 12.683 9.652 -12.159 1.00 82.31 83 ALA A O 1
ATOM 675 N N . LEU A 1 84 ? 13.842 11.539 -11.763 1.00 84.50 84 LEU A N 1
ATOM 676 C CA . LEU A 1 84 ? 13.480 12.125 -13.045 1.00 84.50 84 LEU A CA 1
ATOM 677 C C . LEU A 1 84 ? 14.135 11.300 -14.148 1.00 84.50 84 LEU A C 1
ATOM 679 O O . LEU A 1 84 ? 15.286 10.893 -14.007 1.00 84.50 84 LEU A O 1
ATOM 683 N N . PHE A 1 85 ? 13.387 11.088 -15.224 1.00 82.50 85 PHE A N 1
ATOM 684 C CA . PHE A 1 85 ? 13.885 10.436 -16.424 1.00 82.50 85 PHE A CA 1
ATOM 685 C C . PHE A 1 85 ? 15.190 11.097 -16.889 1.00 82.50 85 PHE A C 1
ATOM 687 O O . PHE A 1 85 ? 15.206 12.303 -17.159 1.00 82.50 85 PHE A O 1
ATOM 694 N N . ASP A 1 86 ? 16.276 10.326 -16.976 1.00 87.25 86 ASP A N 1
ATOM 695 C CA . ASP A 1 86 ? 17.516 10.789 -17.596 1.00 87.25 86 ASP A CA 1
ATOM 696 C C . ASP A 1 86 ? 17.382 10.634 -19.122 1.00 87.25 86 ASP A C 1
ATOM 698 O O . ASP A 1 86 ? 17.178 9.520 -19.600 1.00 87.25 86 ASP A O 1
ATOM 702 N N . PRO A 1 87 ? 17.542 11.697 -19.934 1.00 86.81 87 PRO A N 1
ATOM 703 C CA . PRO A 1 87 ? 17.536 11.586 -21.395 1.00 86.81 87 PRO A CA 1
ATOM 704 C C . PRO A 1 87 ? 18.514 10.543 -21.962 1.00 86.81 87 PRO A C 1
ATOM 706 O O . PRO A 1 87 ? 18.335 10.069 -23.084 1.00 86.81 87 PRO A O 1
ATOM 709 N N . LYS A 1 88 ? 19.553 10.157 -21.212 1.00 87.12 88 LYS A N 1
ATOM 710 C CA . LYS A 1 88 ? 20.451 9.057 -21.594 1.00 87.12 88 LYS A CA 1
ATOM 711 C C . LYS A 1 88 ? 19.755 7.697 -21.601 1.00 87.12 88 LYS A C 1
ATOM 713 O O . LYS A 1 88 ? 20.150 6.847 -22.393 1.00 87.12 88 LYS A O 1
ATOM 718 N N . GLU A 1 89 ? 18.718 7.499 -20.789 1.00 82.19 89 GLU A N 1
ATOM 719 C CA . GLU A 1 89 ? 17.907 6.274 -20.771 1.00 82.19 89 GLU A CA 1
ATOM 720 C C . GLU A 1 89 ? 17.197 6.050 -22.110 1.00 82.19 89 GLU A C 1
ATOM 722 O O . GLU A 1 89 ? 17.065 4.906 -22.534 1.00 82.19 89 GLU A O 1
ATOM 727 N N . ALA A 1 90 ? 16.849 7.122 -22.836 1.00 82.62 90 ALA A N 1
ATOM 728 C CA . ALA A 1 90 ? 16.296 7.023 -24.192 1.00 82.62 90 ALA A CA 1
ATOM 729 C C . ALA A 1 90 ? 17.275 6.397 -25.201 1.00 82.62 90 ALA A C 1
ATOM 731 O O . ALA A 1 90 ? 16.860 5.890 -26.238 1.00 82.62 90 ALA A O 1
ATOM 732 N N . ASN A 1 91 ? 18.577 6.461 -24.911 1.00 82.00 91 ASN A N 1
ATOM 733 C CA . ASN A 1 91 ? 19.643 5.920 -25.753 1.00 82.00 91 ASN A CA 1
ATOM 734 C C . ASN A 1 91 ? 20.194 4.593 -25.203 1.00 82.00 91 ASN A C 1
ATOM 736 O O . ASN A 1 91 ? 21.171 4.063 -25.735 1.00 82.00 91 ASN A O 1
ATOM 740 N N . ALA A 1 92 ? 19.615 4.064 -24.119 1.00 81.88 92 ALA A N 1
ATOM 741 C CA . ALA A 1 92 ? 20.031 2.790 -23.561 1.00 81.88 92 ALA A CA 1
ATOM 742 C C . ALA A 1 92 ? 19.657 1.646 -24.514 1.00 81.88 92 ALA A C 1
ATOM 744 O O . ALA A 1 92 ? 18.570 1.613 -25.091 1.00 81.88 92 ALA A O 1
ATOM 745 N N . SER A 1 93 ? 20.560 0.674 -24.659 1.00 79.38 93 SER A N 1
ATOM 746 C CA . SER A 1 93 ? 20.282 -0.542 -25.426 1.00 79.38 93 SER A CA 1
ATOM 747 C C . SER A 1 93 ? 19.039 -1.241 -24.869 1.00 79.38 93 SER A C 1
ATOM 749 O O . SER A 1 93 ? 19.005 -1.583 -23.689 1.00 79.38 93 SER A O 1
ATOM 751 N N . GLY A 1 94 ? 18.042 -1.481 -25.724 1.00 76.44 94 GLY A N 1
ATOM 752 C CA . GLY A 1 94 ? 16.767 -2.096 -25.339 1.00 76.44 94 GLY A CA 1
ATOM 753 C C . GLY A 1 94 ? 15.677 -1.109 -24.911 1.00 76.44 94 GLY A C 1
ATOM 754 O O . GLY A 1 94 ? 14.587 -1.552 -24.559 1.00 76.44 94 GLY A O 1
ATOM 755 N N . PHE A 1 95 ? 15.926 0.205 -24.958 1.00 78.88 95 PHE A N 1
ATOM 756 C CA . PHE A 1 95 ? 14.862 1.195 -24.818 1.00 78.88 95 PHE A CA 1
ATOM 757 C C . PHE A 1 95 ? 13.926 1.143 -26.032 1.00 78.88 95 PHE A C 1
ATOM 759 O O . PHE A 1 95 ? 14.354 1.324 -27.172 1.00 78.88 95 PHE A O 1
ATOM 766 N N . THR A 1 96 ? 12.638 0.920 -25.782 1.00 77.50 96 THR A N 1
ATOM 767 C CA . THR A 1 96 ? 11.579 0.988 -26.792 1.00 77.50 96 THR A CA 1
ATOM 768 C C . THR A 1 96 ? 10.612 2.110 -26.407 1.00 77.50 96 THR A C 1
ATOM 770 O O . THR A 1 96 ? 9.901 1.971 -25.405 1.00 77.50 96 THR A O 1
ATOM 773 N N . PRO A 1 97 ? 10.573 3.235 -27.148 1.00 78.44 97 PRO A N 1
ATOM 774 C CA . PRO A 1 97 ? 9.619 4.312 -26.884 1.00 78.44 97 PRO A CA 1
ATOM 775 C C . PRO A 1 97 ? 8.190 3.786 -27.012 1.00 78.44 97 PRO A C 1
ATOM 777 O O . PRO A 1 97 ? 7.946 3.030 -27.937 1.00 78.44 97 PRO A O 1
ATOM 780 N N . ILE A 1 98 ? 7.237 4.193 -26.160 1.00 80.12 98 ILE A N 1
ATOM 781 C CA . ILE A 1 98 ? 5.844 3.673 -26.167 1.00 80.12 98 ILE A CA 1
ATOM 782 C C . ILE A 1 98 ? 5.222 3.679 -27.574 1.00 80.12 98 ILE A C 1
ATOM 784 O O . ILE A 1 98 ? 4.505 2.746 -27.936 1.00 80.12 98 ILE A O 1
ATOM 788 N N . VAL A 1 99 ? 5.529 4.715 -28.357 1.00 83.25 99 VAL A N 1
ATOM 789 C CA . VAL A 1 99 ? 5.121 4.875 -29.753 1.00 83.25 99 VAL A CA 1
ATOM 790 C C . VAL A 1 99 ? 6.373 5.052 -30.610 1.00 83.25 99 VAL A C 1
ATOM 792 O O . VAL A 1 99 ? 7.261 5.825 -30.249 1.00 83.25 99 VAL A O 1
ATOM 795 N N . SER A 1 100 ? 6.446 4.332 -31.724 1.00 77.94 100 SER A N 1
ATOM 796 C CA . SER A 1 100 ? 7.493 4.454 -32.730 1.00 77.94 100 SER A CA 1
ATOM 797 C C . SER A 1 100 ? 7.422 5.807 -33.445 1.00 77.94 100 SER A C 1
ATOM 799 O O . SER A 1 100 ? 6.425 6.528 -33.392 1.00 77.94 100 SER A O 1
ATOM 801 N N . ASP A 1 101 ? 8.485 6.139 -34.164 1.00 82.75 101 ASP A N 1
ATOM 802 C CA . ASP A 1 101 ? 8.530 7.253 -35.115 1.00 82.75 101 ASP A CA 1
ATOM 803 C C . ASP A 1 101 ? 7.463 7.156 -36.221 1.00 82.75 101 ASP A C 1
ATOM 805 O O . ASP A 1 101 ? 7.015 8.176 -36.742 1.00 82.75 101 ASP A O 1
ATOM 809 N N . HIS A 1 102 ? 7.006 5.945 -36.536 1.00 83.38 102 HIS A N 1
ATOM 810 C CA . HIS A 1 102 ? 5.918 5.674 -37.476 1.00 83.38 102 HIS A CA 1
ATOM 811 C C . HIS A 1 102 ? 4.517 5.719 -36.842 1.00 83.38 102 HIS A C 1
ATOM 813 O O . HIS A 1 102 ? 3.532 5.416 -37.513 1.00 83.38 102 HIS A O 1
ATOM 819 N N . GLY A 1 103 ? 4.400 6.087 -35.562 1.00 82.25 103 GLY A N 1
ATOM 820 C CA . GLY A 1 103 ? 3.114 6.217 -34.872 1.00 82.25 103 GLY A CA 1
ATOM 821 C C . GLY A 1 103 ? 2.512 4.898 -34.373 1.00 82.25 103 GLY A C 1
ATOM 822 O O . GLY A 1 103 ? 1.404 4.902 -33.841 1.00 82.25 103 GLY A O 1
ATOM 823 N N . SER A 1 104 ? 3.220 3.773 -34.504 1.00 83.00 104 SER A N 1
ATOM 824 C CA . SER A 1 104 ? 2.774 2.472 -33.989 1.00 83.00 104 SER A CA 1
ATOM 825 C C . SER A 1 104 ? 3.211 2.258 -32.539 1.00 83.00 104 SER A C 1
ATOM 827 O O . SER A 1 104 ? 4.292 2.681 -32.140 1.00 83.00 104 SER A O 1
ATOM 829 N N . TYR A 1 105 ? 2.406 1.576 -31.726 1.00 82.62 105 TYR A N 1
ATOM 830 C CA . TYR A 1 105 ? 2.813 1.219 -30.364 1.00 82.62 105 TYR A CA 1
ATOM 831 C C . TYR A 1 105 ? 3.885 0.119 -30.386 1.00 82.62 105 TYR A C 1
ATOM 833 O O . TYR A 1 105 ? 3.748 -0.871 -31.099 1.00 82.62 105 TYR A O 1
ATOM 841 N N . THR A 1 106 ? 4.954 0.272 -29.602 1.00 71.00 106 THR A N 1
ATOM 842 C CA . THR A 1 106 ? 6.129 -0.630 -29.642 1.00 71.00 106 THR A CA 1
ATOM 843 C C . THR A 1 106 ? 6.048 -1.823 -28.691 1.00 71.00 106 THR A C 1
ATOM 845 O O . THR A 1 106 ? 6.980 -2.626 -28.624 1.00 71.00 106 THR A O 1
ATOM 848 N N . ALA A 1 107 ? 4.941 -1.978 -27.963 1.00 65.12 107 ALA A N 1
ATOM 849 C CA . ALA A 1 107 ? 4.698 -3.152 -27.135 1.00 65.12 107 ALA A CA 1
ATOM 850 C C . ALA A 1 107 ? 4.369 -4.367 -28.019 1.00 65.12 107 ALA A C 1
ATOM 852 O O . ALA A 1 107 ? 3.215 -4.765 -28.151 1.00 65.12 107 ALA A O 1
ATOM 853 N N . ILE A 1 108 ? 5.390 -4.971 -28.626 1.00 53.06 108 ILE A N 1
ATOM 854 C CA . ILE A 1 108 ? 5.276 -6.305 -29.211 1.00 53.06 108 ILE A CA 1
ATOM 855 C C . ILE A 1 108 ? 5.266 -7.279 -28.030 1.00 53.06 108 ILE A C 1
ATOM 857 O O . ILE A 1 108 ? 6.289 -7.492 -27.373 1.00 53.06 108 ILE A O 1
ATOM 861 N N . GLY A 1 109 ? 4.092 -7.828 -27.703 1.00 46.38 109 GLY A N 1
ATOM 862 C CA . GLY A 1 109 ? 4.002 -8.963 -26.786 1.00 46.38 109 GLY A CA 1
ATOM 863 C C . GLY A 1 109 ? 4.943 -10.062 -27.274 1.00 46.38 109 GLY A C 1
ATOM 864 O O . GLY A 1 109 ? 5.057 -10.263 -28.481 1.00 46.38 109 GLY A O 1
ATOM 865 N N . LYS A 1 110 ? 5.661 -10.737 -26.362 1.00 39.69 110 LYS A N 1
ATOM 866 C CA . LYS A 1 110 ? 6.505 -11.886 -26.729 1.00 39.69 110 LYS A CA 1
ATOM 867 C C . LYS A 1 110 ? 5.688 -12.782 -27.657 1.00 39.69 110 LYS A C 1
ATOM 869 O O . LYS A 1 110 ? 4.662 -13.293 -27.215 1.00 39.69 110 LYS A O 1
ATOM 874 N N . SER A 1 111 ? 6.131 -12.950 -28.901 1.00 42.66 111 SER A N 1
ATOM 875 C CA . SER A 1 111 ? 5.583 -13.960 -29.792 1.00 42.66 111 SER A CA 1
ATOM 876 C C . SER A 1 111 ? 5.863 -15.308 -29.138 1.00 42.66 111 SER A C 1
ATOM 878 O O . SER A 1 111 ? 6.965 -15.852 -29.194 1.00 42.66 111 SER A O 1
ATOM 880 N N . GLY A 1 112 ? 4.881 -15.807 -28.392 1.00 38.50 112 GLY A N 1
ATOM 881 C CA . GLY A 1 112 ? 4.815 -17.224 -28.120 1.00 38.50 112 GLY A CA 1
ATOM 882 C C . GLY A 1 112 ? 4.654 -17.884 -29.477 1.00 38.50 112 GLY A C 1
ATOM 883 O O . GLY A 1 112 ? 3.746 -17.535 -30.222 1.00 38.50 112 GLY A O 1
ATOM 884 N N . THR A 1 113 ? 5.555 -18.795 -29.811 1.00 41.78 113 THR A N 1
ATOM 885 C CA . THR A 1 113 ? 5.306 -19.820 -30.820 1.00 41.78 113 THR A CA 1
ATOM 886 C C . THR A 1 113 ? 4.180 -20.704 -30.284 1.00 41.78 113 THR A C 1
ATOM 888 O O . THR A 1 113 ? 4.431 -21.749 -29.686 1.00 41.78 113 THR A O 1
ATOM 891 N N . ALA A 1 114 ? 2.950 -20.214 -30.364 1.00 43.53 114 ALA A N 1
ATOM 892 C CA . ALA A 1 114 ? 1.797 -21.073 -30.479 1.00 43.53 114 ALA A CA 1
ATOM 893 C C . ALA A 1 114 ? 1.673 -21.315 -31.982 1.00 43.53 114 ALA A C 1
ATOM 895 O O . ALA A 1 114 ? 1.488 -20.359 -32.732 1.00 43.53 114 ALA A O 1
ATOM 896 N N . ASP A 1 115 ? 1.903 -22.557 -32.411 1.00 45.53 115 ASP A N 1
ATOM 897 C CA . ASP A 1 115 ? 1.303 -23.044 -33.651 1.00 45.53 115 ASP A CA 1
ATOM 898 C C . ASP A 1 115 ? -0.202 -22.821 -33.484 1.00 45.53 115 ASP A C 1
ATOM 900 O O . ASP A 1 115 ? -0.854 -23.539 -32.725 1.00 45.53 115 ASP A O 1
ATOM 904 N N . ASP A 1 116 ? -0.703 -21.748 -34.082 1.00 43.56 116 ASP A N 1
ATOM 905 C CA . ASP A 1 116 ? -2.126 -21.498 -34.237 1.00 43.56 116 ASP A CA 1
ATOM 906 C C . ASP A 1 116 ? -2.425 -21.909 -35.676 1.00 43.56 116 ASP A C 1
ATOM 908 O O . ASP A 1 116 ? -2.040 -21.228 -36.628 1.00 43.56 116 ASP A O 1
ATOM 912 N N . GLU A 1 117 ? -2.955 -23.122 -35.829 1.00 43.00 117 GLU A N 1
ATOM 913 C CA . GLU A 1 117 ? -3.477 -23.600 -37.103 1.00 43.00 117 GLU A CA 1
ATOM 914 C C . GLU A 1 117 ? -4.623 -22.657 -37.496 1.00 43.00 117 GLU A C 1
ATOM 916 O O . GLU A 1 117 ? -5.674 -22.650 -36.859 1.00 43.00 117 GLU A O 1
ATOM 921 N N . GLU A 1 118 ? -4.387 -21.816 -38.506 1.00 39.16 118 GLU A N 1
ATOM 922 C CA . GLU A 1 118 ? -5.399 -20.929 -39.073 1.00 39.16 118 GLU A CA 1
ATOM 923 C C . GLU A 1 118 ? -6.530 -21.776 -39.684 1.00 39.16 118 GLU A C 1
ATOM 925 O O . GLU A 1 118 ? -6.375 -22.370 -40.752 1.00 39.16 118 GLU A O 1
ATOM 930 N N . GLU A 1 119 ? -7.678 -21.843 -39.005 1.00 40.97 119 GLU A N 1
ATOM 931 C CA . GLU A 1 119 ? -8.947 -22.126 -39.672 1.00 40.97 119 GLU A CA 1
ATOM 932 C C . GLU A 1 119 ? -9.398 -20.838 -40.375 1.00 40.97 119 GLU A C 1
ATOM 934 O O . GLU A 1 119 ? -9.818 -19.866 -39.745 1.00 40.97 119 GLU A O 1
ATOM 939 N N . GLU A 1 120 ? -9.254 -20.833 -41.701 1.00 44.88 120 GLU A N 1
ATOM 940 C CA . GLU A 1 120 ? -9.833 -19.832 -42.592 1.00 44.88 120 GLU A CA 1
ATOM 941 C C . GLU A 1 120 ? -11.369 -19.896 -42.511 1.00 44.88 120 GLU A C 1
ATOM 943 O O . GLU A 1 120 ? -11.979 -20.876 -42.945 1.00 44.88 120 GLU A O 1
ATOM 948 N N . GLU A 1 121 ? -12.008 -18.835 -42.014 1.00 40.44 121 GLU A N 1
ATOM 949 C CA . GLU A 1 121 ? -13.393 -18.527 -42.374 1.00 40.44 121 GLU A CA 1
ATOM 950 C C . GLU A 1 121 ? -13.419 -17.262 -43.239 1.00 40.44 121 GLU A C 1
ATOM 952 O O . GLU A 1 121 ? -13.170 -16.143 -42.788 1.00 40.44 121 GLU A O 1
ATOM 957 N N . GLU A 1 122 ? -13.689 -17.499 -44.521 1.00 36.47 122 GLU A N 1
ATOM 958 C CA . GLU A 1 122 ? -13.953 -16.514 -45.562 1.00 36.47 122 GLU A CA 1
ATOM 959 C C . GLU A 1 122 ? -15.302 -15.795 -45.362 1.00 36.47 122 GLU A C 1
ATOM 961 O O . GLU A 1 122 ? -16.308 -16.411 -45.014 1.00 36.47 122 GLU A O 1
A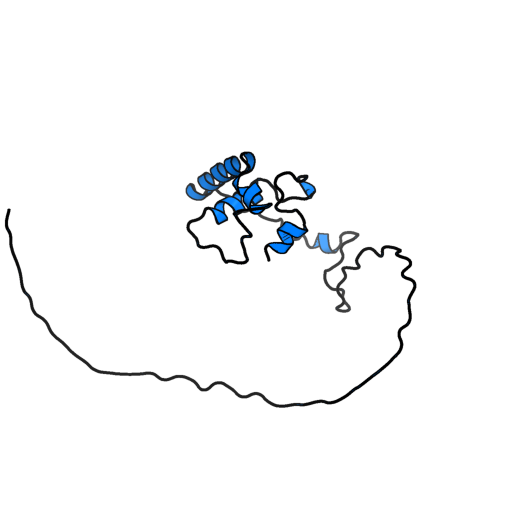TOM 966 N N . GLU A 1 123 ? -15.268 -14.500 -45.695 1.00 37.50 123 GLU A N 1
ATOM 967 C CA . GLU A 1 123 ? -16.288 -13.703 -46.401 1.00 37.50 123 GLU A CA 1
ATOM 968 C C . GLU A 1 123 ? -17.724 -13.573 -45.826 1.00 37.50 123 GLU A C 1
ATOM 970 O O . GLU A 1 123 ? -18.523 -14.501 -45.857 1.00 37.50 123 GLU A O 1
ATOM 975 N N . ASP A 1 124 ? -18.126 -12.344 -45.461 1.00 34.06 124 ASP A N 1
ATOM 976 C CA . ASP A 1 124 ? -19.123 -11.590 -46.256 1.00 34.06 124 ASP A CA 1
ATOM 977 C C . ASP A 1 124 ? -19.142 -10.102 -45.863 1.00 34.06 124 ASP A C 1
ATOM 979 O O . ASP A 1 124 ? -19.106 -9.722 -44.690 1.00 34.06 124 ASP A O 1
ATOM 983 N N . GLY A 1 125 ? -19.148 -9.250 -46.883 1.00 34.50 125 GLY A N 1
ATOM 984 C CA . GLY A 1 125 ? -19.054 -7.808 -46.775 1.00 34.50 125 GLY A CA 1
ATOM 985 C C . GLY A 1 125 ? -20.382 -7.106 -46.513 1.00 34.50 125 GLY A C 1
ATOM 986 O O . GLY A 1 125 ? -21.469 -7.634 -46.700 1.00 34.50 125 GLY A O 1
ATOM 987 N N . SER A 1 126 ? -20.279 -5.829 -46.153 1.00 44.72 126 SER A N 1
ATOM 988 C CA . SER A 1 126 ? -21.209 -4.802 -46.624 1.00 44.72 126 SER A CA 1
ATOM 989 C C . SER A 1 126 ? -20.601 -3.438 -46.324 1.00 44.72 126 SER A C 1
ATOM 991 O O . SER A 1 126 ? -20.439 -3.054 -45.167 1.00 44.72 126 SER A O 1
ATOM 993 N N . GLY A 1 127 ? -20.213 -2.726 -47.379 1.00 34.91 127 GLY A N 1
ATOM 994 C CA . GLY A 1 127 ? -19.710 -1.362 -47.294 1.00 34.91 127 GLY A CA 1
ATOM 995 C C . GLY A 1 127 ? -20.816 -0.308 -47.273 1.00 34.91 127 GLY A C 1
ATOM 996 O O . GLY A 1 127 ? -21.964 -0.602 -47.598 1.00 34.91 127 GLY A O 1
ATOM 997 N N . SER A 1 128 ? -20.358 0.929 -47.029 1.00 39.72 128 SER A N 1
ATOM 998 C CA . SER A 1 128 ? -21.004 2.209 -47.370 1.00 39.72 128 SER A CA 1
ATOM 999 C C . SER A 1 128 ? -22.252 2.556 -46.519 1.00 39.72 128 SER A C 1
ATOM 1001 O O . SER A 1 128 ? -23.026 1.684 -46.161 1.00 39.72 128 SER A O 1
ATOM 1003 N N . GLU A 1 129 ? -22.516 3.782 -46.065 1.00 34.88 129 GLU A N 1
ATOM 1004 C CA . GLU A 1 129 ? -22.168 5.107 -46.578 1.00 34.88 129 GLU A CA 1
ATOM 1005 C C . GLU A 1 129 ? -22.040 6.139 -45.439 1.00 34.88 129 GLU A C 1
ATOM 1007 O O . GLU A 1 129 ? -22.438 5.943 -44.291 1.00 34.88 129 GLU A O 1
ATOM 1012 N N . GLU A 1 130 ? -21.437 7.234 -45.856 1.00 39.84 130 GLU A N 1
ATOM 1013 C CA . GLU A 1 130 ? -21.215 8.554 -45.291 1.00 39.84 130 GLU A CA 1
ATOM 1014 C C . GLU A 1 130 ? -22.514 9.194 -44.759 1.00 39.84 130 GLU A C 1
ATOM 1016 O O . GLU A 1 130 ? -23.546 9.116 -45.419 1.00 39.84 130 GLU A O 1
ATOM 1021 N N . ASP A 1 131 ? -22.460 9.888 -43.617 1.00 39.25 131 ASP A N 1
ATOM 1022 C CA . ASP A 1 131 ? -23.378 11.007 -43.367 1.00 39.25 131 ASP A CA 1
ATOM 1023 C C . ASP A 1 131 ? -22.715 12.083 -42.495 1.00 39.25 131 ASP A C 1
ATOM 1025 O O . ASP A 1 131 ? -22.153 11.828 -41.426 1.00 39.25 131 ASP A O 1
ATOM 1029 N N . ASP A 1 132 ? -22.765 13.285 -43.045 1.00 46.41 132 ASP A N 1
ATOM 1030 C CA . ASP A 1 132 ? -22.167 14.554 -42.660 1.00 46.41 132 ASP A CA 1
ATOM 1031 C C . ASP A 1 132 ? -23.272 15.423 -42.059 1.00 46.41 132 ASP A C 1
ATOM 1033 O O . ASP A 1 132 ? -24.320 15.530 -42.688 1.00 46.41 132 ASP A O 1
ATOM 1037 N N . SER A 1 133 ? -23.074 16.048 -40.886 1.00 44.88 133 SER A N 1
ATOM 1038 C CA . SER A 1 133 ? -23.810 17.269 -40.484 1.00 44.88 133 SER A CA 1
ATOM 1039 C C . SER A 1 133 ? -23.337 17.891 -39.157 1.00 44.88 133 SER A C 1
ATOM 1041 O O . SER A 1 133 ? -23.540 17.356 -38.069 1.00 44.88 133 SER A O 1
ATOM 1043 N N . GLU A 1 134 ? -22.725 19.065 -39.316 1.00 45.31 134 GLU A N 1
ATOM 1044 C CA . GLU A 1 134 ? -22.790 20.329 -38.557 1.00 45.31 134 GLU A CA 1
ATOM 1045 C C . GLU A 1 134 ? -23.012 20.407 -37.024 1.00 45.31 134 GLU A C 1
ATOM 1047 O O . GLU A 1 134 ? -24.042 20.077 -36.443 1.00 45.31 134 GLU A O 1
ATOM 1052 N N . GLU A 1 135 ? -22.008 21.043 -36.416 1.00 42.53 135 GLU A N 1
ATOM 1053 C CA . GLU A 1 135 ? -22.022 22.124 -35.419 1.00 42.53 135 GLU A CA 1
ATOM 1054 C C . GLU A 1 135 ? -23.360 22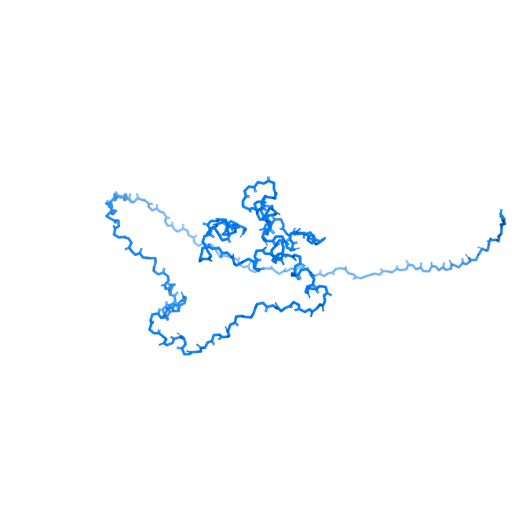.876 -35.179 1.00 42.53 135 GLU A C 1
ATOM 1056 O O . GLU A 1 135 ? -23.827 23.614 -36.037 1.00 42.53 135 GLU A O 1
ATOM 1061 N N . ASP A 1 136 ? -23.892 22.843 -33.946 1.00 45.72 136 ASP A N 1
ATOM 1062 C CA . ASP A 1 136 ? -24.626 23.993 -33.387 1.00 45.72 136 ASP A CA 1
ATOM 1063 C C . ASP A 1 136 ? -24.439 24.112 -31.857 1.00 45.72 136 ASP A C 1
ATOM 1065 O O . ASP A 1 136 ? -24.288 23.153 -31.098 1.00 45.72 136 ASP A O 1
ATOM 1069 N N . LYS A 1 137 ? -24.374 25.364 -31.430 1.00 48.00 137 LYS A N 1
ATOM 1070 C CA . LYS A 1 137 ? -23.791 25.956 -30.230 1.00 48.00 137 LYS A CA 1
ATOM 1071 C C . LYS A 1 137 ? -24.848 26.122 -29.121 1.00 48.00 137 LYS A C 1
ATOM 1073 O O . LYS A 1 137 ? -26.030 26.302 -29.400 1.00 48.00 137 LYS A O 1
ATOM 1078 N N . PRO A 1 138 ? -24.464 26.149 -27.829 1.00 56.44 138 PRO A N 1
ATOM 1079 C CA . PRO A 1 138 ? -25.423 26.273 -26.728 1.00 56.44 138 PRO A CA 1
ATOM 1080 C C . PRO A 1 138 ? -26.004 27.697 -26.597 1.00 56.44 138 PRO A C 1
ATOM 1082 O O . PRO A 1 138 ? -25.267 28.676 -26.763 1.00 56.44 138 PRO A O 1
ATOM 1085 N N . PRO A 1 139 ? -27.277 27.864 -26.185 1.00 60.03 139 PRO A N 1
ATOM 1086 C CA . PRO A 1 139 ? -27.790 29.165 -25.764 1.00 60.03 139 PRO A CA 1
ATOM 1087 C C . PRO A 1 139 ? -27.353 29.521 -24.318 1.00 60.03 139 PRO A C 1
ATOM 1089 O O . PRO A 1 139 ? -27.362 28.653 -23.442 1.00 60.03 139 PRO A O 1
ATOM 1092 N N . PRO A 1 140 ? -26.989 30.791 -24.029 1.00 55.41 140 PRO A N 1
ATOM 1093 C CA . PRO A 1 140 ? -26.471 31.234 -22.726 1.00 55.41 140 PRO A CA 1
ATOM 1094 C C . PRO A 1 140 ? -27.580 31.919 -21.853 1.00 55.41 140 PRO A C 1
ATOM 1096 O O . PRO A 1 140 ? -28.766 31.688 -22.088 1.00 55.41 140 PRO A O 1
ATOM 1099 N N . PRO A 1 141 ? -27.273 32.668 -20.765 1.00 50.19 141 PRO A N 1
ATOM 1100 C CA . PRO A 1 141 ? -27.798 32.475 -19.406 1.00 50.19 141 PRO A CA 1
ATOM 1101 C C . PRO A 1 141 ? -28.974 33.407 -19.022 1.00 50.19 141 PRO A C 1
ATOM 1103 O O . PRO A 1 141 ? -29.152 34.480 -19.593 1.00 50.19 141 PRO A O 1
ATOM 1106 N N . LYS A 1 142 ? -29.732 33.079 -17.959 1.00 48.22 142 LYS A N 1
ATOM 1107 C CA . LYS A 1 142 ? -30.709 34.007 -17.342 1.00 48.22 142 LYS A CA 1
ATOM 1108 C C . LYS A 1 142 ? -30.334 34.390 -15.900 1.00 48.22 142 LYS A C 1
ATOM 1110 O O . LYS A 1 142 ? -30.335 33.563 -14.996 1.00 48.22 142 LYS A O 1
ATOM 1115 N N . LYS A 1 143 ? -30.068 35.683 -15.700 1.00 44.69 143 LYS A N 1
ATOM 1116 C CA . LYS A 1 143 ? -30.099 36.495 -14.458 1.00 44.69 143 LYS A CA 1
ATOM 1117 C C . LYS A 1 143 ? -30.472 37.935 -14.896 1.00 44.69 143 LYS A C 1
ATOM 1119 O O . LYS A 1 143 ? -30.261 38.210 -16.078 1.00 44.69 143 LYS A O 1
ATOM 1124 N N . PRO A 1 144 ? -30.884 38.898 -14.032 1.00 53.56 144 PRO A N 1
ATOM 1125 C CA . PRO A 1 144 ? -31.217 38.856 -12.590 1.00 53.56 144 PRO A CA 1
ATOM 1126 C C . PRO A 1 144 ? -32.452 39.718 -12.149 1.00 53.56 144 PRO A C 1
ATOM 1128 O O . PRO A 1 144 ? -33.024 40.451 -12.948 1.00 53.56 144 PRO A O 1
ATOM 1131 N N . LYS A 1 145 ? -32.677 39.751 -10.810 1.00 41.88 145 LYS A N 1
ATOM 1132 C CA . LYS A 1 145 ? -33.173 40.871 -9.943 1.00 41.88 145 LYS A CA 1
ATOM 1133 C C . LYS A 1 145 ? -34.697 41.157 -9.866 1.00 41.88 145 LYS A C 1
ATOM 1135 O O . LYS A 1 145 ? -35.412 40.784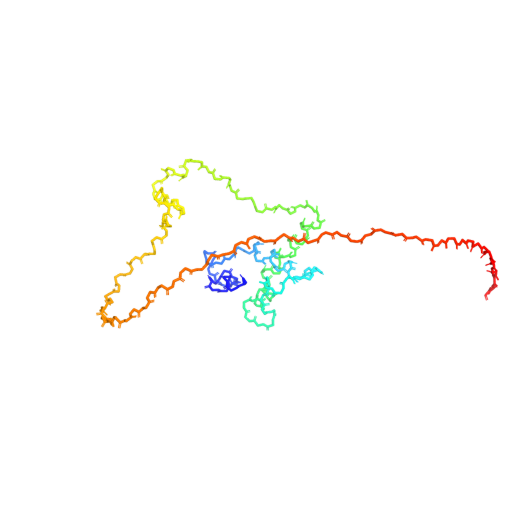 -10.784 1.00 41.88 145 LYS A O 1
ATOM 1140 N N . PRO A 1 146 ? -35.183 41.991 -8.904 1.00 53.16 146 PRO A N 1
ATOM 1141 C CA . PRO A 1 146 ? -34.782 42.264 -7.500 1.00 53.16 146 PRO A CA 1
ATOM 1142 C C . PRO A 1 146 ? -35.990 42.433 -6.523 1.00 53.16 146 PRO A C 1
ATOM 1144 O O . PRO A 1 146 ? -37.142 42.341 -6.925 1.00 53.16 146 PRO A O 1
ATOM 1147 N N . SER A 1 147 ? -35.677 42.877 -5.291 1.00 39.59 147 SER A N 1
ATOM 1148 C CA . SER A 1 147 ? -36.512 43.646 -4.335 1.00 39.59 147 SER A CA 1
ATOM 1149 C C . SER A 1 147 ? -37.147 42.802 -3.226 1.00 39.59 147 SER A C 1
ATOM 1151 O O . SER A 1 147 ? -37.766 41.789 -3.505 1.00 39.59 147 SER A O 1
ATOM 1153 N N . GLY A 1 148 ? -37.032 43.138 -1.945 1.00 37.03 148 GLY A N 1
ATOM 1154 C CA . GLY A 1 148 ? -36.466 44.312 -1.285 1.00 37.03 14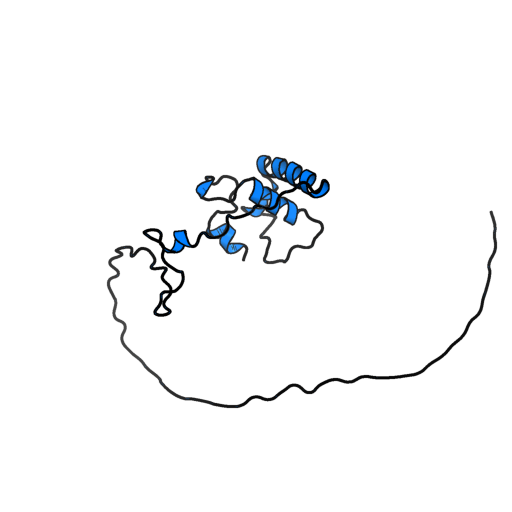8 GLY A CA 1
ATOM 1155 C C . GLY A 1 148 ? -36.733 44.209 0.224 1.00 37.03 148 GLY A C 1
ATOM 1156 O O . GLY A 1 148 ? -37.603 43.439 0.606 1.00 37.03 148 GLY A O 1
ATOM 1157 N N . SER A 1 149 ? -35.940 44.956 1.010 1.00 39.72 149 SER A N 1
ATOM 1158 C CA . SER A 1 149 ? -36.246 45.649 2.285 1.00 39.72 149 SER A CA 1
ATOM 1159 C C . SER A 1 149 ? -37.175 44.975 3.320 1.00 39.72 149 SER A C 1
ATOM 1161 O O . SER A 1 149 ? -38.229 44.470 2.984 1.00 39.72 149 SER A O 1
ATOM 1163 N N . SER A 1 150 ? -36.989 45.030 4.639 1.00 41.56 150 SER A N 1
ATOM 1164 C CA . SER A 1 150 ? -36.162 45.836 5.550 1.00 41.56 150 SER A CA 1
ATOM 1165 C C . SER A 1 150 ? -36.651 45.544 6.987 1.00 41.56 150 SER A C 1
ATOM 1167 O O . SER A 1 150 ? -37.800 45.137 7.143 1.00 41.56 150 SER A O 1
ATOM 1169 N N . SER A 1 151 ? -35.839 45.916 7.987 1.00 45.62 151 SER A N 1
ATOM 1170 C CA . SER A 1 151 ? -36.217 46.256 9.383 1.00 45.62 151 SER A CA 1
ATOM 1171 C C . SER A 1 151 ? -36.488 45.075 10.335 1.00 45.62 151 SER A C 1
ATOM 1173 O O . SER A 1 151 ? -37.206 44.157 9.969 1.00 45.62 151 SER A O 1
ATOM 1175 N N . ASP A 1 152 ? -35.871 44.916 11.514 1.00 43.25 152 ASP A N 1
ATOM 1176 C CA . ASP A 1 152 ? -35.557 45.753 12.706 1.00 43.25 152 ASP A CA 1
ATOM 1177 C C . ASP A 1 152 ? -36.415 45.279 13.909 1.00 43.25 152 ASP A C 1
ATOM 1179 O O . ASP A 1 152 ? -37.502 44.745 13.715 1.00 43.25 152 ASP A O 1
ATOM 1183 N N . SER A 1 153 ? -35.918 45.516 15.132 1.00 48.81 153 SER A N 1
ATOM 1184 C CA . SER A 1 153 ? -36.471 45.243 16.476 1.00 48.81 153 SER A CA 1
ATOM 1185 C C . SER A 1 153 ? -36.137 43.865 17.071 1.00 48.81 153 SER A C 1
ATOM 1187 O O . SER A 1 153 ? -36.535 42.828 16.559 1.00 48.81 153 SER A O 1
ATOM 1189 N N . SER A 1 154 ? -35.245 43.762 18.067 1.00 51.09 154 SER A N 1
ATOM 1190 C CA . SER A 1 154 ? -35.276 44.281 19.455 1.00 51.09 154 SER A CA 1
ATOM 1191 C C . SER A 1 154 ? -36.276 43.535 20.346 1.00 51.09 154 SER A C 1
ATOM 1193 O O . SER A 1 154 ? -37.482 43.587 20.126 1.00 51.09 154 SER A O 1
ATOM 1195 N N . GLY A 1 155 ? -35.756 42.856 21.373 1.00 44.38 155 GLY A N 1
ATOM 1196 C CA . GLY A 1 155 ? -36.540 42.165 22.396 1.00 44.38 155 GLY A CA 1
ATOM 1197 C C . GLY A 1 155 ? -35.641 41.384 23.352 1.00 44.38 155 GLY A C 1
ATOM 1198 O O . GLY A 1 155 ? -35.207 40.279 23.040 1.00 44.38 155 GLY A O 1
ATOM 1199 N N . GLY A 1 156 ? -35.323 41.990 24.497 1.00 47.53 156 GLY A N 1
ATOM 1200 C CA . GLY A 1 156 ? -34.580 41.357 25.584 1.00 47.53 156 GLY A CA 1
ATOM 1201 C C . GLY A 1 156 ? -35.410 40.333 26.366 1.00 47.53 156 GLY A C 1
ATOM 1202 O O . GLY A 1 156 ? -36.637 40.332 26.321 1.00 47.53 156 GLY A O 1
ATOM 1203 N N . GLY A 1 157 ? -34.718 39.496 27.135 1.00 50.16 157 GLY A N 1
ATOM 1204 C CA . GLY A 1 157 ? -35.312 38.594 28.119 1.00 50.16 157 GLY A CA 1
ATOM 1205 C C . GLY A 1 157 ? -34.252 38.152 29.120 1.00 50.16 157 GLY A C 1
ATOM 1206 O O . GLY A 1 157 ? -33.274 37.506 28.763 1.00 50.16 157 GLY A O 1
ATOM 1207 N N . THR A 1 158 ? -34.425 38.580 30.363 1.00 50.12 158 THR A N 1
ATOM 1208 C CA . THR A 1 158 ? -33.515 38.426 31.500 1.00 50.12 158 THR A CA 1
ATOM 1209 C C . THR A 1 158 ? -33.921 37.229 32.361 1.00 50.12 158 THR A C 1
ATOM 1211 O O . THR A 1 158 ? -35.119 37.072 32.551 1.00 50.12 158 THR A O 1
ATOM 1214 N N . THR A 1 159 ? -32.941 36.532 32.963 1.00 51.25 159 THR A N 1
ATOM 1215 C CA . THR A 1 159 ? -32.933 35.900 34.314 1.00 51.25 159 THR A CA 1
ATOM 1216 C C . THR A 1 159 ? -34.060 34.893 34.661 1.00 51.25 159 THR A C 1
ATOM 1218 O O . THR A 1 159 ? -35.231 35.101 34.384 1.00 51.25 159 THR A O 1
ATOM 1221 N N . THR A 1 160 ? -33.814 33.750 35.307 1.00 53.47 160 THR A N 1
ATOM 1222 C CA . THR A 1 160 ? -33.573 33.644 36.758 1.00 53.47 160 THR A CA 1
ATOM 1223 C C . THR A 1 160 ? -33.253 32.183 37.131 1.00 53.47 160 THR A C 1
ATOM 1225 O O . THR A 1 160 ? -33.892 31.288 36.586 1.00 53.47 160 THR A O 1
ATOM 1228 N N . LEU A 1 161 ? -32.287 32.037 38.054 1.00 53.25 161 LEU A N 1
ATOM 1229 C CA . LEU A 1 161 ? -31.977 30.978 39.045 1.00 53.25 161 LEU A CA 1
ATOM 1230 C C . LEU A 1 161 ? -32.312 29.507 38.752 1.00 53.25 161 LEU A C 1
ATOM 1232 O O . LEU A 1 161 ? -33.507 29.147 38.764 1.00 53.25 161 LEU A O 1
#

Sequence (161 aa):
MTDLLLWTGALDVDAKPERRLSDRALARILHDIKSTRTPRQHWVGDLTTGEWLNLQNCDRIQKEEAKISKALRDNKYELPTVALFDPKEANASGFTPIVSDHGSYTAIGKSGTADDEEEEEEEDGSGSEEDDSEEDKPPPPKKPKPSGSSSDSSGGGTTTL